Protein AF-A0A1F9DIR6-F1 (afdb_monomer)

Radius of gyration: 14.46 Å; Cα contacts (8 Å, |Δi|>4): 113; chains: 1; bounding box: 26×44×31 Å

Nearest PDB structures (foldseek):
  6skg-assembly1_BY  TM=7.497E-01  e=2.089E-01  Thermococcus kodakarensis
  8cf5-assembly1_I  TM=7.597E-01  e=5.151E-01  Saccharomyces cerevisiae
  8cku-assembly1_I  TM=7.567E-01  e=4.830E-01  Saccharomyces cerevisiae
  8ipx-assembly1_7  TM=7.567E-01  e=5.151E-01  Homo sapiens
  4v8p-assembly2_CT  TM=7.531E-01  e=9.816E-01  Tetrahymena thermophila

Mean predicted aligned error: 6.64 Å

Structure (mmCIF, N/CA/C/O backbone):
data_AF-A0A1F9DIR6-F1
#
_entry.id   AF-A0A1F9DIR6-F1
#
loop_
_atom_site.group_PDB
_atom_site.id
_atom_site.type_symbol
_atom_site.label_atom_id
_atom_site.label_alt_id
_atom_site.label_comp_id
_atom_site.label_asym_id
_atom_site.label_entity_id
_atom_site.label_seq_id
_atom_site.pdbx_PDB_ins_code
_atom_site.Cartn_x
_atom_site.Cartn_y
_atom_site.Cartn_z
_atom_site.occupancy
_atom_site.B_iso_or_equiv
_atom_site.auth_seq_id
_atom_site.auth_comp_id
_atom_site.auth_asym_id
_atom_site.auth_atom_id
_atom_site.pdbx_PDB_model_num
ATOM 1 N N . MET A 1 1 ? -6.993 32.144 -12.325 1.00 34.75 1 MET A N 1
ATOM 2 C CA . MET A 1 1 ? -7.871 30.952 -12.340 1.00 34.75 1 MET A CA 1
ATOM 3 C C . MET A 1 1 ? -7.074 29.764 -11.814 1.00 34.75 1 MET A C 1
ATOM 5 O O . MET A 1 1 ? -6.276 29.205 -12.554 1.00 34.75 1 MET A O 1
ATOM 9 N N . VAL A 1 2 ? -7.205 29.427 -10.528 1.00 37.94 2 VAL A N 1
ATOM 10 C CA . VAL A 1 2 ? -6.601 28.203 -9.975 1.00 37.94 2 VAL A CA 1
ATOM 11 C C . VAL A 1 2 ? -7.469 27.031 -10.424 1.00 37.94 2 VAL A C 1
ATOM 13 O O . VAL A 1 2 ? -8.635 26.927 -10.052 1.00 37.94 2 VAL A O 1
ATOM 16 N N . GLN A 1 3 ? -6.928 26.183 -11.295 1.00 34.81 3 GLN A N 1
ATOM 17 C CA . GLN A 1 3 ? -7.553 24.904 -11.598 1.00 34.81 3 GLN A CA 1
ATOM 18 C C . GLN A 1 3 ? -7.249 23.982 -10.419 1.00 34.81 3 GLN A C 1
ATOM 20 O O . GLN A 1 3 ? -6.137 23.469 -10.311 1.00 34.81 3 GLN A O 1
ATOM 25 N N . ASN A 1 4 ? -8.230 23.768 -9.542 1.00 40.91 4 ASN A N 1
ATOM 26 C CA . ASN A 1 4 ? -8.198 22.686 -8.562 1.00 40.91 4 ASN A CA 1
ATOM 27 C C . ASN A 1 4 ? -8.274 21.349 -9.308 1.00 40.91 4 ASN A C 1
ATOM 29 O O . ASN A 1 4 ? -9.316 20.694 -9.356 1.00 40.91 4 ASN A O 1
ATOM 33 N N . ARG A 1 5 ? -7.161 20.944 -9.927 1.00 43.00 5 ARG A N 1
ATOM 34 C CA . ARG A 1 5 ? -6.963 19.577 -10.390 1.00 43.00 5 ARG A CA 1
ATOM 35 C C . ARG A 1 5 ? -6.799 18.731 -9.137 1.00 43.00 5 ARG A C 1
ATOM 37 O O . ARG A 1 5 ? -5.687 18.528 -8.663 1.00 43.00 5 ARG A O 1
ATOM 44 N N . HIS A 1 6 ? -7.915 18.231 -8.617 1.00 47.72 6 HIS A N 1
ATOM 45 C CA . HIS A 1 6 ? -7.924 17.007 -7.825 1.00 47.72 6 HIS A CA 1
ATOM 46 C C . HIS A 1 6 ? -7.485 15.888 -8.771 1.00 47.72 6 HIS A C 1
ATOM 48 O O . HIS A 1 6 ? -8.296 15.183 -9.367 1.00 47.72 6 HIS A O 1
ATOM 54 N N . GLY A 1 7 ? -6.181 15.850 -9.046 1.00 50.81 7 GLY A N 1
ATOM 55 C CA . GLY A 1 7 ? -5.578 14.892 -9.942 1.00 50.81 7 GLY A CA 1
ATOM 56 C C . GLY A 1 7 ? -5.737 13.538 -9.294 1.00 50.81 7 GLY A C 1
ATOM 57 O O . GLY A 1 7 ? -5.040 13.239 -8.330 1.00 50.81 7 GLY A O 1
ATOM 58 N N . VAL A 1 8 ? -6.653 12.726 -9.820 1.00 53.22 8 VAL A N 1
ATOM 59 C CA . VAL A 1 8 ? -6.582 11.279 -9.643 1.00 53.22 8 VAL A CA 1
ATOM 60 C C . VAL A 1 8 ? -5.152 10.920 -10.027 1.00 53.22 8 VAL A C 1
ATOM 62 O O . VAL A 1 8 ? -4.771 11.085 -11.190 1.00 53.22 8 VAL A O 1
ATOM 65 N N . MET A 1 9 ? -4.322 10.580 -9.038 1.00 61.16 9 MET A N 1
ATOM 66 C CA . MET A 1 9 ? -2.929 10.237 -9.280 1.00 61.16 9 MET A CA 1
ATOM 67 C C . MET A 1 9 ? -2.960 9.118 -10.318 1.00 61.16 9 MET A C 1
ATOM 69 O O . MET A 1 9 ? -3.530 8.063 -10.047 1.00 61.16 9 MET A O 1
ATOM 73 N N . LYS A 1 10 ? -2.463 9.373 -11.537 1.00 71.38 10 LYS A N 1
ATOM 74 C CA . LYS A 1 10 ? -2.464 8.372 -12.610 1.00 71.38 10 LYS A CA 1
ATOM 75 C C . LYS A 1 10 ? -1.592 7.214 -12.148 1.00 71.38 10 LYS A C 1
ATOM 77 O O . LYS A 1 10 ? -0.370 7.268 -12.257 1.00 71.38 10 LYS A O 1
ATOM 82 N N . MET A 1 11 ? -2.229 6.197 -11.586 1.00 80.44 11 MET A N 1
ATOM 83 C CA . MET A 1 11 ? -1.554 4.987 -11.176 1.00 80.44 11 MET A CA 1
ATOM 84 C C . MET A 1 11 ? -1.335 4.100 -12.394 1.00 80.44 11 MET A C 1
ATOM 86 O O . MET A 1 11 ? -2.227 3.910 -13.218 1.00 80.44 11 MET A O 1
ATOM 90 N N . ILE A 1 12 ? -0.126 3.573 -12.504 1.00 89.31 12 ILE A N 1
ATOM 91 C CA . ILE A 1 12 ? 0.292 2.675 -13.568 1.00 89.31 12 ILE A CA 1
ATOM 92 C C . ILE A 1 12 ? 0.049 1.246 -13.070 1.00 89.31 12 ILE A C 1
ATOM 94 O O . ILE A 1 12 ? 0.670 0.857 -12.072 1.00 89.31 12 ILE A O 1
ATOM 98 N N . PRO A 1 13 ? -0.840 0.474 -13.716 1.00 91.19 13 PRO A N 1
ATOM 99 C CA . PRO A 1 13 ? -1.061 -0.916 -13.351 1.00 91.19 13 PRO A CA 1
ATOM 100 C C . PRO A 1 13 ? 0.180 -1.758 -13.667 1.00 91.19 13 PRO A C 1
ATOM 102 O O . PRO A 1 13 ? 0.837 -1.566 -14.693 1.00 91.19 13 PRO A O 1
ATOM 105 N N . VAL A 1 14 ? 0.496 -2.706 -12.791 1.00 94.25 14 VAL A N 1
ATOM 106 C CA . VAL A 1 14 ? 1.559 -3.689 -12.994 1.00 94.25 14 VAL A CA 1
ATOM 107 C C . VAL A 1 14 ? 1.129 -5.045 -12.463 1.00 94.25 14 VAL A C 1
ATOM 109 O O . VAL A 1 14 ? 0.791 -5.186 -11.291 1.00 94.25 14 VAL A O 1
ATOM 112 N N . GLU A 1 15 ? 1.160 -6.043 -13.335 1.00 95.38 15 GLU A N 1
ATOM 113 C CA . GLU A 1 15 ? 0.915 -7.427 -12.957 1.00 95.38 15 GLU A CA 1
ATOM 114 C C . GLU A 1 15 ? 2.203 -8.064 -12.425 1.00 95.38 15 GLU A C 1
ATOM 116 O O . GLU A 1 15 ? 3.266 -7.945 -13.043 1.00 95.38 15 GLU A O 1
ATOM 121 N N . VAL A 1 16 ? 2.112 -8.724 -11.270 1.00 94.94 16 VAL A N 1
ATOM 122 C CA . VAL A 1 16 ? 3.190 -9.524 -10.680 1.00 94.94 16 VAL A CA 1
ATOM 123 C C . VAL A 1 16 ? 2.565 -10.777 -10.072 1.00 94.94 16 VAL A C 1
ATOM 125 O O . VAL A 1 16 ? 1.689 -10.665 -9.217 1.00 94.94 16 VAL A O 1
ATOM 128 N N . ASP A 1 17 ? 3.002 -11.961 -10.503 1.00 92.38 17 ASP A N 1
ATOM 129 C CA . ASP A 1 17 ? 2.505 -13.261 -10.021 1.00 92.38 17 ASP A CA 1
ATOM 130 C C . ASP A 1 17 ? 0.965 -13.399 -10.097 1.00 92.38 17 ASP A C 1
ATOM 132 O O . ASP A 1 17 ? 0.320 -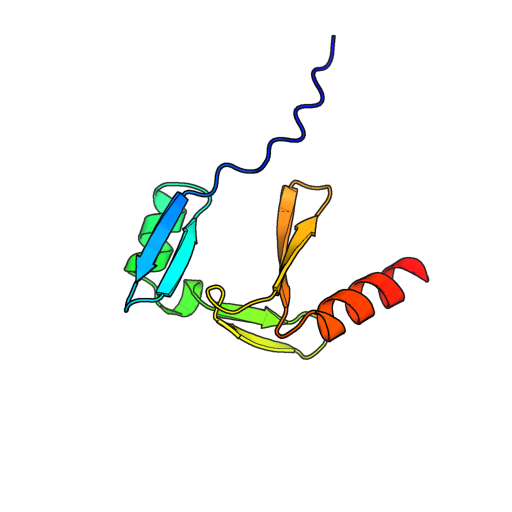13.882 -9.164 1.00 92.38 17 ASP A O 1
ATOM 136 N N . GLY A 1 18 ? 0.354 -12.905 -11.184 1.00 94.00 18 GLY A N 1
ATOM 137 C CA . GLY A 1 18 ? -1.101 -12.927 -11.396 1.00 94.00 18 GLY A CA 1
ATOM 138 C C . GLY A 1 18 ? -1.898 -11.947 -10.522 1.00 94.00 18 GLY A C 1
ATOM 139 O O . GLY A 1 18 ? -3.126 -12.011 -10.479 1.00 94.00 18 GLY A O 1
ATOM 140 N N . LYS A 1 19 ? -1.221 -11.041 -9.805 1.00 95.69 19 LYS A N 1
ATOM 141 C CA . LYS A 1 19 ? -1.840 -9.985 -8.994 1.00 95.69 19 LYS A CA 1
ATOM 142 C C . LYS A 1 19 ? -1.579 -8.613 -9.600 1.00 95.69 19 LYS A C 1
ATOM 144 O O . LYS A 1 19 ? -0.468 -8.323 -10.040 1.00 95.69 19 LYS A O 1
ATOM 149 N N . MET A 1 20 ? -2.590 -7.749 -9.553 1.00 94.06 20 MET A N 1
ATOM 150 C CA . MET A 1 20 ? -2.501 -6.380 -10.057 1.00 94.06 20 MET A CA 1
ATOM 151 C C . MET A 1 20 ? -2.107 -5.402 -8.952 1.00 94.06 20 MET A C 1
ATOM 153 O O . MET A 1 20 ? -2.800 -5.262 -7.946 1.00 94.06 20 MET A O 1
ATOM 157 N N . TYR A 1 21 ? -1.003 -4.698 -9.173 1.00 94.00 21 TYR A N 1
ATOM 158 C CA . TYR A 1 21 ? -0.497 -3.623 -8.326 1.00 94.00 21 TYR A CA 1
ATOM 159 C C . TYR A 1 21 ? -0.515 -2.290 -9.073 1.00 94.00 21 TYR A C 1
ATOM 161 O O . TYR A 1 21 ? -0.685 -2.238 -10.289 1.00 94.00 21 TYR A O 1
ATOM 169 N N . TYR A 1 22 ? -0.302 -1.199 -8.339 1.00 89.69 22 TYR A N 1
ATOM 170 C CA . TYR A 1 22 ? -0.445 0.155 -8.859 1.00 89.69 22 TYR A CA 1
ATOM 171 C C . TYR A 1 22 ? 0.723 1.037 -8.410 1.00 89.69 22 TYR A C 1
ATOM 173 O O . TYR A 1 22 ? 0.916 1.286 -7.220 1.00 89.69 22 TYR A O 1
ATOM 181 N N . GLY A 1 23 ? 1.533 1.490 -9.368 1.00 88.44 23 GLY A N 1
ATOM 182 C CA . GLY A 1 23 ? 2.682 2.367 -9.130 1.00 88.44 23 GLY A CA 1
ATOM 183 C C . GLY A 1 23 ? 2.386 3.818 -9.508 1.00 88.44 23 GLY A C 1
ATOM 184 O O . GLY A 1 23 ? 1.734 4.077 -10.510 1.00 88.44 23 GLY A O 1
ATOM 185 N N . CYS A 1 24 ? 2.900 4.788 -8.752 1.00 85.31 24 CYS A N 1
ATOM 186 C CA . CYS A 1 24 ? 2.715 6.213 -9.061 1.00 85.31 24 CYS A CA 1
ATOM 187 C C . CYS A 1 24 ? 3.623 6.743 -10.189 1.00 85.31 24 CYS A C 1
ATOM 189 O O . CYS A 1 24 ? 3.384 7.821 -10.725 1.00 85.31 24 CYS A O 1
ATOM 191 N N . CYS A 1 25 ? 4.688 6.013 -10.532 1.00 87.00 25 CYS A N 1
ATOM 192 C CA . CYS A 1 25 ? 5.661 6.375 -11.561 1.00 87.00 25 CYS A CA 1
ATOM 193 C C . CYS A 1 25 ? 6.423 5.130 -12.040 1.00 87.00 25 CYS A C 1
ATOM 195 O O . CYS A 1 25 ? 6.310 4.061 -11.434 1.00 87.00 25 CYS A O 1
ATOM 197 N N . ALA A 1 26 ? 7.253 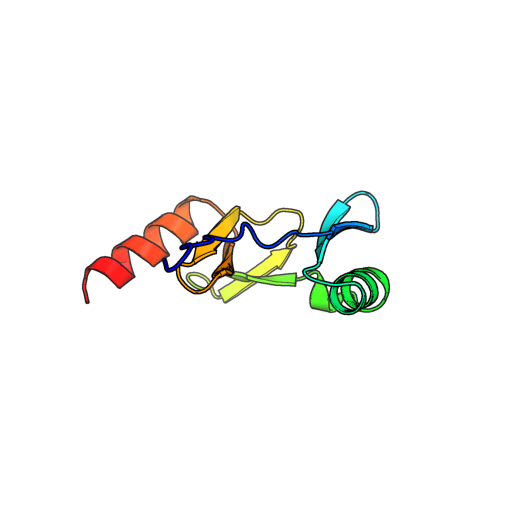5.270 -13.079 1.00 89.88 26 ALA A N 1
ATOM 198 C CA . ALA A 1 26 ? 8.100 4.182 -13.579 1.00 89.88 26 ALA A CA 1
ATOM 199 C C . ALA A 1 26 ? 8.986 3.565 -12.477 1.00 89.88 26 ALA A C 1
ATOM 201 O O . ALA A 1 26 ? 9.113 2.346 -12.396 1.00 89.88 26 ALA A O 1
ATOM 202 N N . GLY A 1 27 ? 9.523 4.387 -11.568 1.00 92.12 27 GLY A N 1
ATOM 203 C CA . GLY A 1 27 ? 10.278 3.901 -10.409 1.00 92.12 27 GLY A CA 1
ATOM 204 C C . GLY A 1 27 ? 9.422 3.091 -9.428 1.00 92.12 27 GLY A C 1
ATOM 205 O O . GLY A 1 27 ? 9.870 2.066 -8.921 1.00 92.12 27 GLY A O 1
ATOM 206 N N . GLY A 1 28 ? 8.173 3.505 -9.193 1.00 89.75 28 GLY A N 1
ATOM 207 C CA . GLY A 1 28 ? 7.213 2.753 -8.380 1.00 89.75 28 GLY A CA 1
ATOM 208 C C . GLY A 1 28 ? 6.858 1.403 -9.005 1.00 89.75 28 GLY A C 1
ATOM 209 O O . GLY A 1 28 ? 6.856 0.389 -8.314 1.00 89.75 28 GLY A O 1
ATOM 210 N N . VAL A 1 29 ? 6.645 1.372 -10.323 1.00 92.81 29 VAL A N 1
ATOM 211 C CA . VAL A 1 29 ? 6.425 0.132 -11.083 1.00 92.81 29 VAL A CA 1
ATOM 212 C C . VAL A 1 29 ? 7.642 -0.791 -11.000 1.00 92.81 29 VAL A C 1
ATOM 214 O O . VAL A 1 29 ? 7.485 -1.980 -10.736 1.00 92.81 29 VAL A O 1
ATOM 217 N N . GLY A 1 30 ? 8.855 -0.256 -11.169 1.00 94.62 30 GLY A N 1
ATOM 218 C CA . GLY A 1 30 ? 10.092 -1.030 -11.034 1.00 94.62 30 GLY A CA 1
ATOM 219 C C . GLY A 1 30 ? 10.221 -1.669 -9.651 1.00 94.62 30 GLY A C 1
ATOM 220 O O . GLY A 1 30 ? 10.473 -2.866 -9.544 1.00 94.62 30 GLY A O 1
ATOM 221 N N . LYS A 1 31 ? 9.949 -0.906 -8.587 1.00 94.56 31 LYS A N 1
ATOM 222 C CA . LYS A 1 31 ? 9.938 -1.431 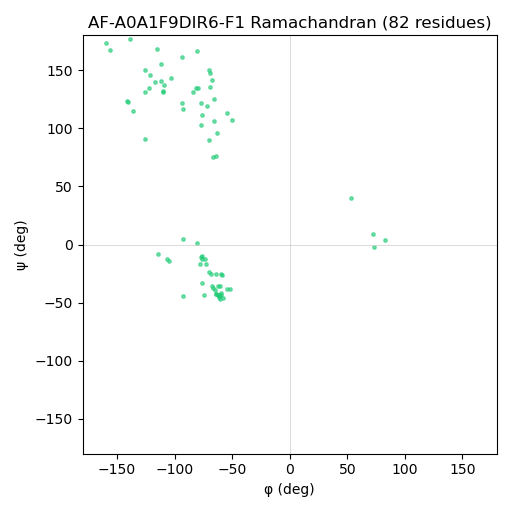-7.214 1.00 94.56 31 LYS A CA 1
ATOM 223 C C . LYS A 1 31 ? 8.922 -2.559 -7.029 1.00 94.56 31 LYS A C 1
ATOM 225 O O . LYS A 1 31 ? 9.270 -3.578 -6.448 1.00 94.56 31 LYS A O 1
ATOM 230 N N . LEU A 1 32 ? 7.713 -2.425 -7.570 1.00 94.50 32 LEU A N 1
ATOM 231 C CA . LEU A 1 32 ? 6.692 -3.475 -7.480 1.00 94.50 32 LEU A CA 1
ATOM 232 C C . LEU A 1 32 ? 7.123 -4.777 -8.176 1.00 94.50 32 LEU A C 1
ATOM 234 O O . LEU A 1 32 ? 6.830 -5.854 -7.661 1.00 94.50 32 LEU A O 1
ATOM 238 N N . LYS A 1 33 ? 7.854 -4.686 -9.297 1.00 93.94 33 LYS A N 1
ATOM 239 C CA . LYS A 1 33 ? 8.377 -5.854 -10.028 1.00 93.94 33 LYS A CA 1
ATOM 240 C C . LYS A 1 33 ? 9.562 -6.521 -9.332 1.00 93.94 33 LYS A C 1
ATOM 242 O O . LYS A 1 33 ? 9.623 -7.742 -9.276 1.00 93.94 33 LYS A O 1
ATOM 247 N N . PHE A 1 34 ? 10.509 -5.730 -8.829 1.00 95.25 34 PHE A N 1
ATOM 248 C CA . PHE A 1 34 ? 11.813 -6.242 -8.385 1.00 95.25 34 PHE A CA 1
ATOM 249 C C . PHE A 1 34 ? 11.993 -6.275 -6.863 1.00 95.25 34 PHE A C 1
ATOM 251 O O . PHE A 1 34 ? 12.936 -6.886 -6.370 1.00 95.25 34 PHE A O 1
ATOM 258 N N . SER A 1 35 ? 11.117 -5.629 -6.092 1.00 95.44 35 SER A N 1
ATOM 259 C CA . SER A 1 35 ? 11.225 -5.523 -4.633 1.00 95.44 35 SER A CA 1
ATOM 260 C C . SER A 1 35 ? 9.938 -6.014 -3.962 1.00 95.44 35 SER A C 1
ATOM 262 O O . SER A 1 35 ? 9.033 -5.211 -3.706 1.00 95.44 35 SER A O 1
ATOM 264 N N . PRO A 1 36 ? 9.852 -7.317 -3.619 1.00 93.19 36 PRO A N 1
ATOM 265 C CA . PRO A 1 36 ? 8.649 -7.937 -3.068 1.00 93.19 36 PRO A CA 1
ATOM 266 C C . PRO A 1 36 ? 8.051 -7.209 -1.867 1.00 93.19 36 PRO A C 1
ATOM 268 O O . PRO A 1 36 ? 6.837 -7.073 -1.791 1.00 93.19 36 PRO A O 1
ATOM 271 N N . GLN A 1 37 ? 8.891 -6.671 -0.981 1.00 94.44 37 GLN A N 1
ATOM 272 C CA . GLN A 1 37 ? 8.464 -5.926 0.207 1.00 94.44 37 GLN A CA 1
ATOM 273 C C . GLN A 1 37 ? 7.596 -4.702 -0.130 1.00 94.44 37 GLN A C 1
ATOM 275 O O . GLN A 1 37 ? 6.751 -4.298 0.660 1.00 94.44 37 GLN A O 1
ATOM 280 N N . THR A 1 38 ? 7.748 -4.120 -1.324 1.00 94.06 38 THR A N 1
ATOM 281 C CA . THR A 1 38 ? 6.961 -2.946 -1.736 1.00 94.06 38 THR A CA 1
ATOM 282 C C . THR A 1 38 ? 5.524 -3.283 -2.129 1.00 94.06 38 THR A C 1
ATOM 284 O O . THR A 1 38 ? 4.689 -2.375 -2.205 1.00 94.06 38 THR A O 1
ATOM 287 N N . ARG A 1 39 ? 5.223 -4.576 -2.314 1.00 95.44 39 ARG A N 1
ATOM 288 C CA . ARG A 1 39 ? 3.877 -5.110 -2.553 1.00 95.44 39 ARG A CA 1
ATOM 289 C C . ARG A 1 39 ? 3.032 -5.174 -1.281 1.00 95.44 39 ARG A C 1
ATOM 291 O O . ARG A 1 39 ? 1.825 -5.359 -1.382 1.00 95.44 39 ARG A O 1
ATOM 298 N N . PHE A 1 40 ? 3.633 -4.950 -0.114 1.00 95.88 40 PHE A N 1
ATOM 299 C CA . PHE A 1 40 ? 2.955 -4.993 1.176 1.00 95.88 40 PHE A CA 1
ATOM 300 C C . PHE A 1 40 ? 2.865 -3.607 1.828 1.00 95.88 40 PHE A C 1
ATOM 302 O O . PHE A 1 40 ? 3.627 -2.685 1.519 1.00 95.88 40 PHE A O 1
ATOM 309 N N . SER A 1 41 ? 1.875 -3.441 2.698 1.00 94.75 41 SER A N 1
ATOM 310 C CA . SER A 1 41 ? 1.682 -2.285 3.580 1.00 94.75 41 SER A CA 1
ATOM 311 C C . SER A 1 41 ? 1.244 -2.778 4.958 1.00 94.75 41 SER A C 1
ATOM 313 O O . SER A 1 41 ? 1.030 -3.972 5.137 1.00 94.75 41 SER A O 1
ATOM 315 N N . LYS A 1 42 ? 1.080 -1.878 5.929 1.00 96.56 42 LYS A N 1
ATOM 316 C CA . LYS A 1 42 ? 0.427 -2.193 7.205 1.00 96.56 42 LYS A CA 1
ATOM 317 C C . LYS A 1 42 ? -0.936 -1.525 7.292 1.00 96.56 42 LYS A C 1
ATOM 319 O O . LYS A 1 42 ? -1.053 -0.355 6.923 1.00 96.56 42 LYS A O 1
ATOM 324 N N . ASP A 1 43 ? -1.928 -2.256 7.787 1.00 96.12 43 ASP A N 1
ATOM 325 C CA . ASP A 1 43 ? -3.210 -1.679 8.186 1.00 96.12 43 ASP A CA 1
ATOM 326 C C . ASP A 1 43 ? -2.975 -0.744 9.391 1.00 96.12 43 ASP A C 1
ATOM 328 O O . ASP A 1 43 ? -2.378 -1.174 10.383 1.00 96.12 43 ASP A O 1
ATOM 332 N N . PRO A 1 44 ? -3.388 0.534 9.339 1.00 94.75 44 PRO A N 1
ATOM 333 C CA . PRO A 1 44 ? -3.108 1.492 10.408 1.00 94.75 44 PRO A CA 1
ATOM 334 C C . PRO A 1 44 ? -3.948 1.269 11.677 1.00 94.75 44 PRO A C 1
ATOM 336 O O . PRO A 1 44 ? -3.653 1.882 12.700 1.00 94.75 44 PRO A O 1
ATOM 339 N N . VAL A 1 45 ? -4.989 0.434 11.626 1.00 96.00 45 VAL A N 1
ATOM 340 C CA . VAL A 1 45 ? -5.840 0.092 12.774 1.00 96.00 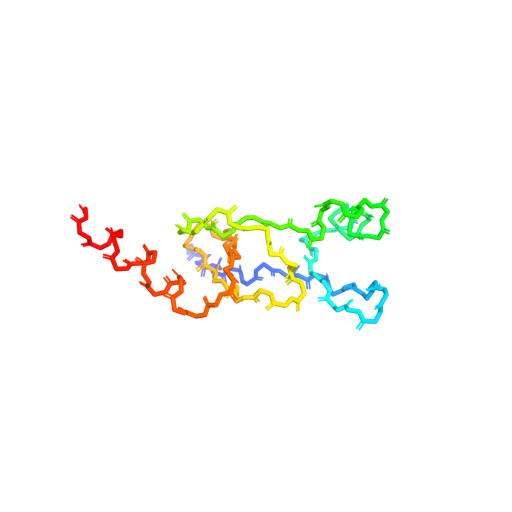45 VAL A CA 1
ATOM 341 C C . VAL A 1 45 ? -5.335 -1.162 13.473 1.00 96.00 45 VAL A C 1
ATOM 343 O O . VAL A 1 45 ? -5.280 -1.188 14.699 1.00 96.00 45 VAL A O 1
ATOM 346 N N . THR A 1 46 ? -4.967 -2.200 12.720 1.00 95.56 46 THR A N 1
ATOM 347 C CA . THR A 1 46 ? -4.585 -3.501 13.306 1.00 95.56 46 THR A CA 1
ATOM 348 C C . THR A 1 46 ? -3.087 -3.778 13.286 1.00 95.56 46 THR A C 1
ATOM 350 O O . THR A 1 46 ? -2.624 -4.695 13.962 1.00 95.56 46 THR A O 1
ATOM 353 N N . GLY A 1 47 ? -2.312 -3.011 12.515 1.00 95.12 47 GLY A N 1
ATOM 354 C CA . GLY A 1 47 ? -0.867 -3.185 12.353 1.00 95.12 47 GLY A CA 1
ATOM 355 C C . GLY A 1 47 ? -0.463 -4.389 11.498 1.00 95.12 47 GLY A C 1
ATOM 356 O O . GLY A 1 47 ? 0.733 -4.595 11.269 1.00 95.12 47 GLY A O 1
ATOM 357 N N . LYS A 1 48 ? -1.431 -5.180 11.020 1.00 96.44 48 LYS A N 1
ATOM 358 C CA . LYS A 1 48 ? -1.183 -6.370 10.207 1.00 96.44 48 LYS A CA 1
ATOM 359 C C . LYS A 1 48 ? -0.651 -6.002 8.833 1.00 96.44 48 LYS A C 1
ATOM 361 O O . LYS A 1 48 ? -1.011 -4.971 8.264 1.00 96.44 48 LYS A O 1
ATOM 366 N N . GLU A 1 49 ? 0.188 -6.878 8.296 1.00 96.56 49 GLU A N 1
ATOM 367 C CA . GLU A 1 49 ? 0.649 -6.766 6.921 1.00 96.56 49 GLU A CA 1
ATOM 368 C C . GLU A 1 49 ? -0.500 -7.051 5.944 1.00 96.56 49 GLU A C 1
ATOM 370 O O . GLU A 1 49 ? -1.260 -8.004 6.116 1.00 96.56 49 GLU A O 1
ATOM 375 N N . VAL A 1 50 ? -0.619 -6.215 4.914 1.00 96.25 50 VAL A N 1
ATOM 376 C CA . VAL A 1 50 ? -1.635 -6.312 3.867 1.00 96.25 50 VAL A CA 1
ATOM 377 C C . VAL A 1 50 ? -0.969 -6.331 2.498 1.00 96.25 50 VAL A C 1
ATOM 379 O O . VAL A 1 50 ? -0.121 -5.492 2.189 1.00 96.25 50 VAL A O 1
ATOM 382 N N . ASP A 1 51 ? -1.367 -7.284 1.658 1.00 96.25 51 ASP A N 1
ATOM 383 C CA . ASP A 1 51 ? -0.986 -7.309 0.247 1.00 96.25 51 ASP A CA 1
ATOM 384 C C . ASP A 1 51 ? -1.743 -6.195 -0.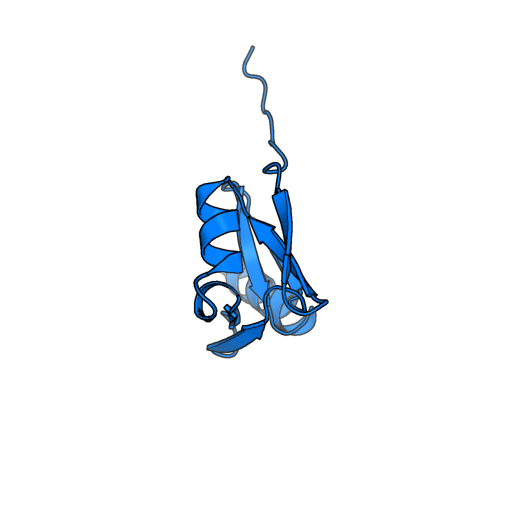484 1.00 96.25 51 ASP A C 1
ATOM 386 O O . ASP A 1 51 ? -2.976 -6.191 -0.523 1.00 96.25 51 ASP A O 1
ATOM 390 N N . LYS A 1 52 ? -1.015 -5.246 -1.078 1.00 94.38 52 LYS A N 1
ATOM 391 C CA . LYS A 1 52 ? -1.605 -4.078 -1.745 1.00 94.38 52 LYS A CA 1
ATOM 392 C C . LYS A 1 52 ? -2.536 -4.450 -2.897 1.00 94.38 52 LYS A C 1
ATOM 394 O O . LYS A 1 52 ? -3.438 -3.673 -3.186 1.00 94.38 52 LYS A O 1
ATOM 399 N N . ALA A 1 53 ? -2.355 -5.616 -3.521 1.00 95.06 53 ALA A N 1
ATOM 400 C CA . ALA A 1 53 ? -3.250 -6.095 -4.575 1.00 95.06 53 ALA A CA 1
ATOM 401 C C . ALA A 1 53 ? -4.616 -6.573 -4.048 1.00 95.06 53 ALA A C 1
ATOM 403 O O . ALA A 1 53 ? -5.553 -6.725 -4.827 1.00 95.06 53 ALA A O 1
ATOM 404 N N . LYS A 1 54 ? -4.735 -6.840 -2.740 1.00 94.50 54 LYS A N 1
ATOM 405 C CA . LYS A 1 54 ? -5.972 -7.303 -2.082 1.00 94.50 54 LYS A CA 1
ATOM 406 C C . LYS A 1 54 ? -6.540 -6.301 -1.076 1.00 94.50 54 LYS A C 1
ATOM 408 O O . LYS A 1 54 ? -7.619 -6.525 -0.539 1.00 94.50 54 LYS A O 1
ATOM 413 N N . ALA A 1 55 ? -5.798 -5.239 -0.787 1.00 94.62 55 ALA A N 1
ATOM 414 C CA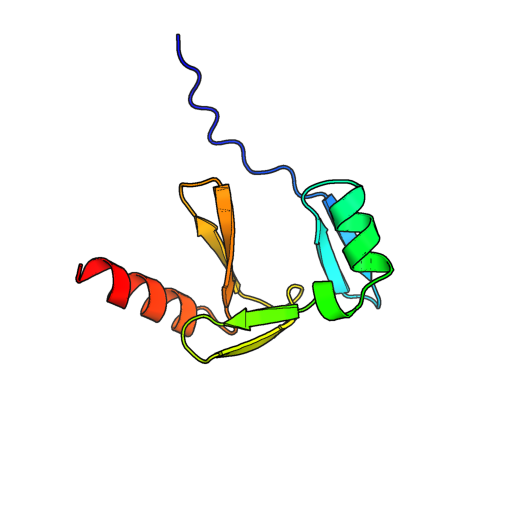 . ALA A 1 55 ? -6.156 -4.266 0.226 1.00 94.62 55 ALA A CA 1
ATOM 415 C C . ALA A 1 55 ? -7.359 -3.413 -0.196 1.00 94.62 55 ALA A C 1
ATOM 417 O O . ALA A 1 55 ? -7.543 -3.089 -1.370 1.00 94.62 55 ALA A O 1
ATOM 418 N N . PHE A 1 56 ? -8.129 -2.970 0.794 1.00 93.88 56 PHE A N 1
ATOM 419 C CA . PHE A 1 56 ? -9.074 -1.878 0.608 1.00 93.88 56 PHE A CA 1
ATOM 420 C C . PHE A 1 56 ? -8.293 -0.557 0.596 1.00 93.88 56 PHE A C 1
ATOM 422 O O . PHE A 1 56 ? -7.556 -0.262 1.538 1.00 93.88 56 PHE A O 1
ATOM 429 N N . ILE A 1 57 ? -8.402 0.216 -0.487 1.00 89.88 57 ILE A N 1
ATOM 430 C CA . ILE A 1 57 ? -7.581 1.414 -0.717 1.00 89.88 57 ILE A CA 1
ATOM 431 C C . ILE A 1 57 ? -8.448 2.661 -0.593 1.00 89.88 57 ILE A C 1
ATOM 433 O O . ILE A 1 57 ? -9.497 2.759 -1.230 1.00 89.88 57 ILE A O 1
ATOM 437 N N . THR A 1 58 ? -7.985 3.648 0.168 1.00 89.19 58 THR A N 1
ATOM 438 C CA . THR A 1 58 ? -8.658 4.947 0.285 1.00 89.19 58 THR A CA 1
ATOM 439 C C . THR A 1 58 ? -7.721 6.067 -0.131 1.00 89.19 58 THR A C 1
ATOM 441 O O . THR A 1 58 ? -6.568 6.103 0.300 1.00 89.19 58 THR A O 1
ATOM 444 N N . GLY A 1 59 ? -8.218 7.001 -0.940 1.00 84.44 59 GLY A N 1
ATOM 445 C CA . GLY A 1 59 ? -7.501 8.231 -1.267 1.00 84.44 59 GLY A CA 1
ATOM 446 C C . GLY A 1 59 ? -7.657 9.279 -0.167 1.00 84.44 59 GLY A C 1
ATOM 447 O O . GLY A 1 59 ? -8.763 9.518 0.317 1.00 84.44 59 GLY A O 1
ATOM 448 N N . ASN A 1 60 ? -6.555 9.918 0.205 1.00 80.75 60 ASN A N 1
ATOM 449 C CA . ASN A 1 60 ? -6.519 11.032 1.144 1.00 80.75 60 ASN A CA 1
ATOM 450 C C . ASN A 1 60 ? -6.583 12.374 0.398 1.00 80.75 60 ASN A C 1
ATOM 452 O O . ASN A 1 60 ? -6.287 12.469 -0.795 1.00 80.75 60 ASN A O 1
ATOM 456 N N . ARG A 1 61 ? -6.949 13.445 1.115 1.00 79.12 61 ARG A N 1
ATOM 457 C CA . ARG A 1 61 ? -7.051 14.804 0.543 1.00 79.12 61 ARG A CA 1
ATOM 458 C C . ARG A 1 61 ? -5.711 15.366 0.058 1.00 79.12 61 ARG A C 1
ATOM 460 O O . ARG A 1 61 ? -5.704 16.221 -0.817 1.00 79.12 61 ARG A O 1
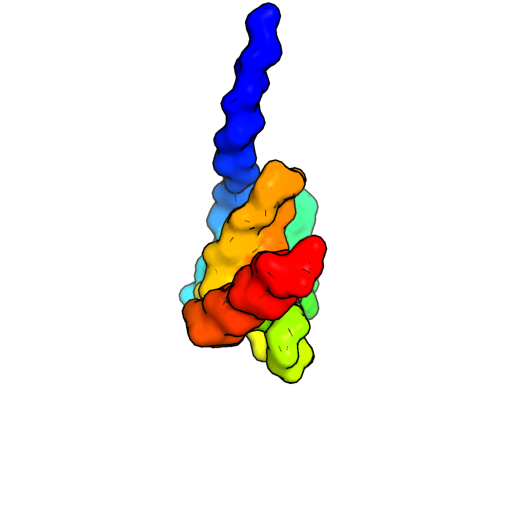ATOM 467 N N . ASP A 1 62 ? -4.604 14.888 0.615 1.00 78.44 62 ASP A N 1
ATOM 468 C CA . ASP A 1 62 ? -3.238 15.243 0.218 1.00 78.44 62 ASP A CA 1
ATOM 469 C C . ASP A 1 62 ? -2.753 14.485 -1.035 1.00 78.44 62 ASP A C 1
ATOM 471 O O . ASP A 1 62 ? -1.619 14.668 -1.472 1.00 78.44 62 ASP A O 1
ATOM 475 N N . GLY A 1 63 ? -3.601 13.634 -1.625 1.00 73.00 63 GLY A N 1
ATOM 476 C CA . GLY A 1 63 ? -3.267 12.827 -2.796 1.00 73.00 63 GLY A CA 1
ATOM 477 C C . GLY A 1 63 ? -2.515 11.535 -2.474 1.00 73.00 63 GLY A C 1
ATOM 478 O O . GLY A 1 63 ? -2.140 10.809 -3.396 1.00 73.00 63 GLY A O 1
ATOM 479 N N . THR A 1 64 ? -2.302 11.216 -1.193 1.00 81.19 64 THR A N 1
ATOM 480 C CA . THR A 1 64 ? -1.759 9.917 -0.779 1.00 81.19 64 THR A CA 1
ATOM 481 C C . THR A 1 64 ? -2.848 8.845 -0.750 1.00 81.19 64 THR A C 1
ATOM 483 O O . THR A 1 64 ? -4.043 9.139 -0.800 1.00 81.19 64 THR A O 1
ATOM 486 N N . VAL A 1 65 ? -2.443 7.577 -0.670 1.00 86.44 65 VAL A N 1
ATOM 487 C CA . VAL A 1 65 ? -3.364 6.448 -0.488 1.00 86.44 65 VAL A CA 1
ATOM 488 C C . VAL A 1 65 ? -3.027 5.683 0.783 1.00 86.44 65 VAL A C 1
ATOM 490 O O . VAL A 1 65 ? -1.857 5.542 1.143 1.00 86.44 65 VAL A O 1
ATOM 493 N N . THR A 1 66 ? -4.052 5.159 1.445 1.00 90.25 66 THR A N 1
ATOM 494 C CA . THR A 1 66 ? -3.921 4.288 2.617 1.00 90.25 66 THR A CA 1
ATOM 495 C C . THR A 1 66 ? -4.503 2.916 2.299 1.00 90.25 66 THR A C 1
ATOM 497 O O . THR A 1 66 ? -5.515 2.815 1.606 1.00 90.25 66 THR A O 1
ATOM 500 N N . TYR A 1 67 ? -3.830 1.869 2.774 1.00 93.62 67 TYR A N 1
ATOM 501 C CA . TYR A 1 67 ? -4.176 0.470 2.529 1.00 93.62 67 TYR A CA 1
ATOM 502 C C . TYR A 1 67 ? -4.698 -0.163 3.818 1.00 93.62 67 TYR A C 1
ATOM 504 O O . TYR A 1 67 ? -4.054 -0.043 4.861 1.00 93.62 67 TYR A O 1
ATOM 512 N N . PHE A 1 68 ? -5.822 -0.862 3.720 1.00 95.94 68 PHE A N 1
ATOM 513 C CA . PHE A 1 68 ? -6.499 -1.523 4.833 1.00 95.94 68 PHE A CA 1
ATOM 514 C C . PHE A 1 68 ? -6.719 -3.004 4.530 1.00 95.94 68 PHE A C 1
ATOM 516 O O . PHE A 1 68 ? -6.895 -3.387 3.370 1.00 95.94 68 PHE A O 1
ATOM 523 N N . GLU A 1 69 ? -6.745 -3.839 5.568 1.00 96.50 69 GLU A N 1
ATOM 524 C CA . GLU A 1 69 ? -7.063 -5.264 5.428 1.00 96.50 69 GLU A CA 1
ATOM 525 C C . GLU A 1 69 ? -8.534 -5.470 5.042 1.00 96.50 69 GLU A C 1
ATOM 527 O O . GLU A 1 69 ? -8.880 -6.470 4.418 1.00 96.50 69 GLU A O 1
ATOM 532 N N . SER A 1 70 ? -9.403 -4.514 5.389 1.00 95.75 70 SER A N 1
ATOM 533 C CA . SER A 1 70 ? -10.831 -4.570 5.100 1.00 95.75 70 SER A CA 1
ATOM 534 C C . SER A 1 70 ? -11.471 -3.180 5.068 1.00 95.75 70 SER A C 1
ATOM 536 O O . SER A 1 70 ? -10.906 -2.186 5.525 1.00 95.75 70 SER A O 1
ATOM 538 N N . ARG A 1 71 ? -12.707 -3.112 4.566 1.00 95.31 71 ARG A N 1
ATOM 539 C CA . ARG A 1 71 ? -13.536 -1.907 4.678 1.00 95.31 71 ARG A CA 1
ATOM 540 C C . ARG A 1 71 ? -13.810 -1.532 6.140 1.00 95.31 71 ARG A C 1
ATOM 542 O O . ARG A 1 71 ? -13.843 -0.352 6.465 1.00 95.31 71 ARG A O 1
ATOM 549 N N . GLU A 1 72 ? -13.973 -2.522 7.014 1.00 96.12 72 GLU A N 1
ATOM 550 C CA . GLU A 1 72 ? -14.283 -2.296 8.428 1.00 96.12 72 GLU A CA 1
ATOM 551 C C . GLU A 1 72 ? -13.142 -1.562 9.147 1.00 96.12 72 GLU A C 1
ATOM 553 O O . GLU A 1 72 ? -13.381 -0.608 9.889 1.00 96.12 72 GLU A O 1
ATOM 558 N N . THR A 1 73 ? -11.886 -1.944 8.893 1.00 96.06 73 THR A N 1
ATOM 559 C CA . THR A 1 73 ? -10.732 -1.237 9.468 1.00 96.06 73 THR A CA 1
ATOM 560 C C . THR A 1 73 ? -10.589 0.171 8.894 1.00 96.06 73 THR A C 1
ATOM 562 O O . THR A 1 73 ? -10.297 1.101 9.645 1.00 96.06 73 THR A O 1
ATOM 565 N N . ALA A 1 74 ? -10.902 0.381 7.613 1.00 94.31 74 ALA A N 1
ATOM 566 C CA . ALA A 1 74 ? -10.962 1.724 7.038 1.00 94.31 74 ALA A CA 1
ATOM 567 C C . ALA A 1 74 ? -12.013 2.609 7.728 1.00 94.31 74 ALA A C 1
ATOM 569 O O . ALA A 1 74 ? -11.719 3.737 8.126 1.00 94.31 74 ALA A O 1
ATOM 570 N N . GLU A 1 75 ? -13.228 2.100 7.934 1.00 94.38 75 GLU A N 1
ATOM 571 C CA . GLU A 1 75 ? -14.301 2.837 8.612 1.00 94.38 75 GLU A CA 1
ATOM 572 C C . GLU A 1 75 ? -13.927 3.181 10.060 1.00 94.38 75 GLU A C 1
ATOM 574 O O . GLU A 1 75 ? -14.091 4.331 10.477 1.00 94.38 75 GLU A O 1
ATOM 579 N N . ARG A 1 76 ? -13.331 2.237 10.803 1.00 94.75 76 ARG A N 1
ATOM 580 C CA . ARG A 1 76 ? -12.806 2.483 12.160 1.00 94.75 76 ARG A CA 1
ATOM 581 C C . ARG A 1 76 ? -11.734 3.574 12.175 1.00 94.75 76 ARG A C 1
ATOM 583 O O . ARG A 1 76 ? -11.748 4.425 13.065 1.00 94.75 76 ARG A O 1
ATOM 590 N N . PHE A 1 77 ? -10.830 3.576 11.193 1.00 93.06 77 PHE A N 1
ATOM 591 C CA . PHE A 1 77 ? -9.781 4.590 11.070 1.00 93.06 77 PHE A CA 1
ATOM 592 C C . PHE A 1 77 ? -10.354 5.998 10.883 1.00 93.06 77 PHE A C 1
ATOM 594 O O . PHE A 1 77 ? -9.902 6.939 11.531 1.00 93.06 77 PHE A O 1
ATOM 601 N N . PHE A 1 78 ? -11.369 6.170 10.033 1.00 88.94 78 PHE A N 1
ATOM 602 C CA . PHE A 1 78 ? -11.981 7.488 9.835 1.00 88.94 78 PHE A CA 1
ATOM 603 C C . PHE A 1 78 ? -12.906 7.900 10.980 1.00 88.94 78 PHE A C 1
ATOM 605 O O . PHE A 1 78 ? -12.977 9.088 11.297 1.00 88.94 78 PHE A O 1
ATOM 612 N N . ALA A 1 79 ? -13.587 6.946 11.620 1.00 90.69 79 ALA A N 1
ATOM 613 C CA . ALA A 1 79 ? -14.407 7.219 12.793 1.00 90.69 79 ALA A CA 1
ATOM 614 C C . ALA A 1 79 ? -13.563 7.770 13.953 1.00 90.69 79 ALA A C 1
ATOM 616 O O . ALA A 1 79 ? -13.951 8.766 14.561 1.00 90.69 79 ALA A O 1
ATOM 617 N N . SER A 1 80 ? -12.383 7.190 14.212 1.00 83.50 80 SER A N 1
ATOM 618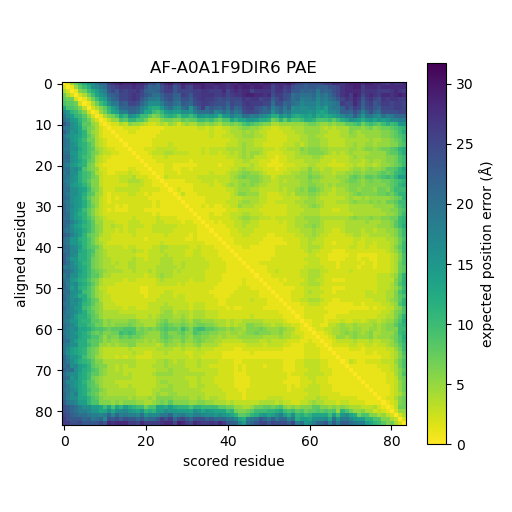 C CA . SER A 1 80 ? -11.484 7.679 15.267 1.00 83.50 80 SER A CA 1
ATOM 619 C C . SER A 1 80 ? -10.911 9.065 14.957 1.00 83.50 80 SER A C 1
ATOM 621 O O . SER A 1 80 ? -10.835 9.908 15.847 1.00 83.50 80 SER A O 1
ATOM 623 N N . LYS A 1 81 ? -10.584 9.351 13.689 1.00 76.31 81 LYS A N 1
ATOM 624 C CA . LYS A 1 81 ? -10.081 10.670 13.265 1.00 76.31 81 LYS A CA 1
ATOM 625 C C . LYS A 1 81 ? -11.119 11.788 13.302 1.00 76.31 81 LYS A C 1
ATOM 627 O O . LYS A 1 81 ? -10.728 12.942 13.382 1.00 76.31 81 LYS A O 1
ATOM 632 N N . LYS A 1 82 ? -12.414 11.469 13.224 1.00 63.69 82 LYS A N 1
ATOM 633 C CA . LYS A 1 82 ? -13.505 12.457 13.294 1.00 63.69 82 LYS A CA 1
ATOM 634 C C . LYS A 1 82 ? -13.774 12.948 14.726 1.00 63.69 82 LYS A C 1
ATOM 636 O O . LYS A 1 82 ? -14.540 13.886 14.907 1.00 63.69 82 LYS A O 1
ATOM 641 N N . SER A 1 83 ? -13.180 12.291 15.726 1.00 55.81 83 SER A N 1
ATOM 642 C CA . SER A 1 83 ? -13.289 12.653 17.143 1.00 55.81 83 SER A CA 1
ATOM 643 C C . SER A 1 83 ? -12.170 13.594 17.629 1.00 55.81 83 SER A C 1
ATOM 645 O O . SER A 1 83 ? -12.120 13.878 18.826 1.00 55.81 83 SER A O 1
ATOM 647 N N . LEU A 1 84 ? -11.290 14.052 16.729 1.00 44.84 84 LEU A N 1
ATOM 648 C CA . LEU A 1 84 ? -10.342 15.155 16.933 1.00 44.84 84 LEU A CA 1
ATOM 649 C C . LEU A 1 84 ? -10.747 16.351 16.066 1.00 44.84 84 LEU A C 1
ATOM 651 O O . LEU A 1 84 ? -10.472 17.486 16.507 1.00 44.84 84 LEU A O 1
#

Solvent-accessible surface area (backbone atoms only — not comparable to full-a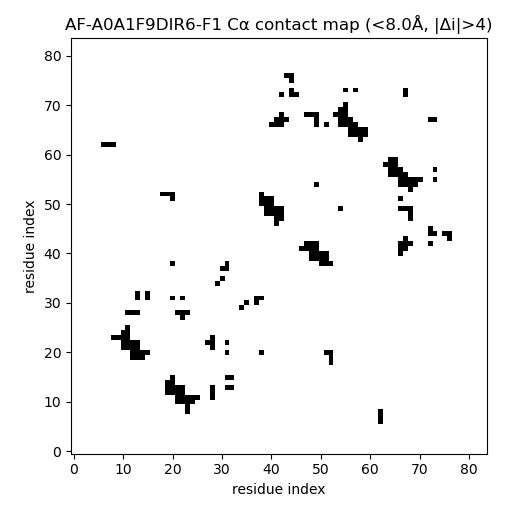tom values): 5159 Å² total; per-residue (Å²): 134,85,79,84,70,81,61,74,75,71,57,45,79,42,79,52,96,92,37,59,38,73,14,78,45,74,68,43,40,50,38,52,73,76,34,71,73,66,43,45,47,52,16,88,75,78,65,46,80,25,50,60,61,73,32,38,75,45,81,45,96,87,68,48,76,48,53,17,76,34,68,67,50,46,52,53,50,52,57,61,60,71,77,110

Sequence (84 aa):
MVQNRHGVMKMIPVEVDGKMYYGCCAGGVGKLKFSPQTRFSKDPVTGKEVDKAKAFITGNRDGTVTYFESRETAERFFASKKSL

Foldseek 3Di:
DDPPCPPLQPWDWDDDPNFIDTASDPVRNVCVHPPVPSQWDALPQPRDIDRRSQFDWDADPVRDIDTHPDPVSVVVVVVVVVVD

pLDDT: mean 85.2, std 16.74, range [34.75, 96.56]

Secondary structure (DSSP, 8-state):
----------PEEEEETTEEEEESSHHHHHHHHH-GGGGEEE-TTT--EEETTTSEEEE-TTS-EEEESSHHHHHHHHHHHTT-